Protein AF-A0A7V9MYR8-F1 (afdb_monomer)

pLDDT: mean 89.36, std 9.49, range [52.28, 97.94]

Mean predicted aligned error: 4.35 Å

Radius of gyration: 12.87 Å; Cα contacts (8 Å, |Δi|>4): 26; chains: 1; bounding box: 27×12×39 Å

Structure (mmCIF, N/CA/C/O backbone):
data_AF-A0A7V9MYR8-F1
#
_entry.id   AF-A0A7V9MYR8-F1
#
loop_
_atom_site.group_PDB
_atom_site.id
_atom_site.type_symbol
_atom_site.label_atom_id
_atom_site.label_alt_id
_atom_site.label_comp_id
_atom_site.label_asym_id
_atom_site.label_entity_id
_atom_site.label_seq_id
_atom_site.pdbx_PDB_ins_code
_atom_site.Cartn_x
_atom_site.Cartn_y
_atom_site.Cartn_z
_atom_site.occupancy
_atom_site.B_iso_or_equiv
_atom_site.auth_seq_id
_atom_site.auth_comp_id
_atom_site.auth_asym_id
_atom_site.auth_atom_id
_atom_site.pdbx_PDB_model_num
ATOM 1 N N . MET A 1 1 ? 11.077 2.669 -8.563 1.00 77.12 1 MET A N 1
ATOM 2 C CA . MET A 1 1 ? 9.856 1.850 -8.411 1.00 77.12 1 MET A CA 1
ATOM 3 C C . MET A 1 1 ? 9.905 0.927 -7.188 1.00 77.12 1 MET A C 1
ATOM 5 O O . MET A 1 1 ? 8.996 1.005 -6.378 1.00 77.12 1 MET A O 1
ATOM 9 N N . THR A 1 2 ? 10.959 0.127 -6.968 1.00 82.69 2 THR A N 1
ATOM 10 C CA . THR A 1 2 ? 11.035 -0.801 -5.811 1.00 82.69 2 THR A CA 1
ATOM 11 C C . THR A 1 2 ? 10.877 -0.125 -4.442 1.00 82.69 2 THR A C 1
ATOM 13 O O . THR A 1 2 ? 10.114 -0.607 -3.616 1.00 82.69 2 THR A O 1
ATOM 16 N N . ALA A 1 3 ? 11.519 1.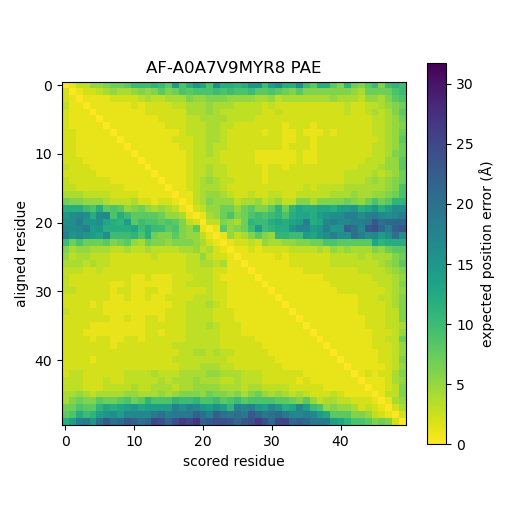027 -4.216 1.00 89.44 3 ALA A N 1
ATOM 17 C CA . ALA A 1 3 ? 11.372 1.784 -2.965 1.00 89.44 3 ALA A CA 1
ATOM 18 C C . ALA A 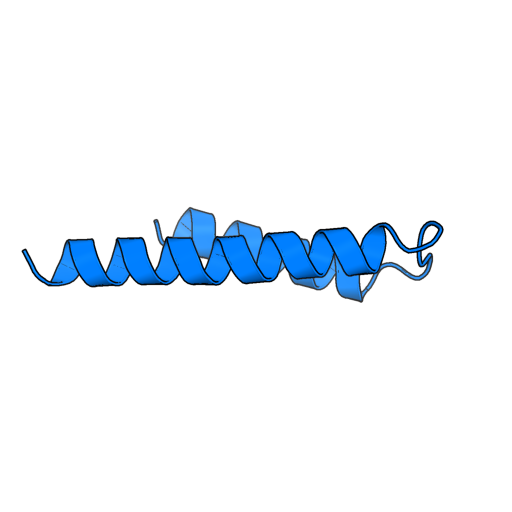1 3 ? 9.946 2.331 -2.746 1.00 89.44 3 ALA A C 1
ATOM 20 O O . ALA A 1 3 ? 9.478 2.405 -1.616 1.00 89.44 3 ALA A O 1
ATOM 21 N N . ALA A 1 4 ? 9.234 2.678 -3.826 1.00 89.94 4 ALA A N 1
ATOM 22 C CA . ALA A 1 4 ? 7.844 3.125 -3.743 1.00 89.94 4 ALA A CA 1
ATOM 23 C C . ALA A 1 4 ? 6.912 1.966 -3.357 1.00 89.94 4 ALA A C 1
ATOM 25 O O . ALA A 1 4 ? 6.035 2.134 -2.515 1.00 89.94 4 ALA A O 1
ATOM 26 N N . LEU A 1 5 ? 7.151 0.770 -3.910 1.00 93.12 5 LEU A N 1
ATOM 27 C CA . LEU A 1 5 ? 6.421 -0.443 -3.537 1.00 93.12 5 LEU A CA 1
ATOM 28 C C . LEU A 1 5 ? 6.593 -0.770 -2.044 1.00 93.12 5 LEU A C 1
ATOM 30 O O . LEU A 1 5 ? 5.630 -1.127 -1.370 1.00 93.12 5 LEU A O 1
ATOM 34 N N . ASP A 1 6 ? 7.812 -0.635 -1.523 1.00 95.06 6 ASP A N 1
ATOM 35 C CA . ASP A 1 6 ? 8.115 -0.913 -0.116 1.00 95.06 6 ASP A CA 1
ATOM 36 C C . ASP A 1 6 ? 7.411 0.071 0.835 1.00 95.06 6 ASP A C 1
ATOM 38 O O . ASP A 1 6 ? 6.777 -0.334 1.815 1.00 95.06 6 ASP A O 1
ATOM 42 N N . ALA A 1 7 ? 7.404 1.359 0.474 1.00 96.50 7 ALA A N 1
ATOM 43 C CA . ALA A 1 7 ? 6.672 2.390 1.204 1.00 96.50 7 ALA A CA 1
ATOM 44 C C . ALA A 1 7 ? 5.158 2.114 1.242 1.00 96.50 7 ALA A C 1
ATOM 46 O O . ALA A 1 7 ? 4.538 2.220 2.300 1.00 96.50 7 ALA A O 1
ATOM 47 N N . LEU A 1 8 ? 4.564 1.695 0.118 1.00 95.88 8 LEU A N 1
ATOM 48 C CA . LEU A 1 8 ? 3.141 1.342 0.055 1.00 95.88 8 LEU A CA 1
ATOM 49 C C . LEU A 1 8 ? 2.807 0.133 0.941 1.00 95.88 8 LEU A C 1
ATOM 51 O O . LEU A 1 8 ? 1.809 0.144 1.662 1.00 95.88 8 LEU A O 1
ATOM 55 N N 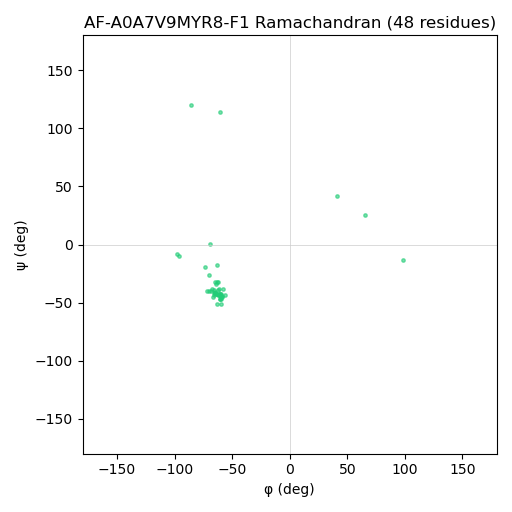. ARG A 1 9 ? 3.656 -0.900 0.941 1.00 96.06 9 ARG A N 1
ATOM 56 C CA . ARG A 1 9 ? 3.466 -2.090 1.790 1.00 96.06 9 ARG A CA 1
ATOM 57 C C . ARG A 1 9 ? 3.580 -1.755 3.276 1.00 96.06 9 ARG A C 1
ATOM 59 O O . ARG A 1 9 ? 2.789 -2.265 4.070 1.00 96.06 9 ARG A O 1
ATOM 66 N N . THR A 1 10 ? 4.511 -0.874 3.634 1.00 96.88 10 THR A N 1
ATOM 67 C CA . THR A 1 10 ? 4.658 -0.373 5.007 1.00 96.88 10 THR A CA 1
ATOM 68 C C . THR A 1 10 ? 3.415 0.404 5.436 1.00 96.88 10 THR A C 1
ATOM 70 O O . THR A 1 10 ? 2.791 0.041 6.432 1.00 96.88 10 THR A O 1
ATOM 73 N N . ALA A 1 11 ? 2.968 1.375 4.633 1.00 95.19 11 ALA A N 1
ATOM 74 C CA . ALA A 1 11 ? 1.763 2.160 4.918 1.00 95.19 11 ALA A CA 1
ATOM 75 C C . ALA A 1 11 ? 0.508 1.279 5.072 1.00 95.19 11 ALA A C 1
ATOM 77 O O . ALA A 1 11 ? -0.325 1.500 5.955 1.00 95.19 11 ALA A O 1
ATOM 78 N N . ARG A 1 12 ? 0.383 0.229 4.250 1.00 95.56 12 ARG A N 1
ATOM 79 C CA . ARG A 1 12 ? -0.691 -0.764 4.381 1.00 95.56 12 ARG A CA 1
ATOM 80 C C . ARG A 1 12 ? -0.647 -1.478 5.731 1.00 95.56 12 ARG A C 1
ATOM 82 O O . ARG A 1 12 ? -1.685 -1.623 6.372 1.00 95.56 12 ARG A O 1
ATOM 89 N N . SER A 1 13 ? 0.536 -1.931 6.145 1.00 95.38 13 SER A N 1
ATOM 90 C CA . SER A 1 13 ? 0.742 -2.623 7.422 1.00 95.38 13 SER A CA 1
ATOM 91 C C . SER A 1 13 ? 0.376 -1.725 8.608 1.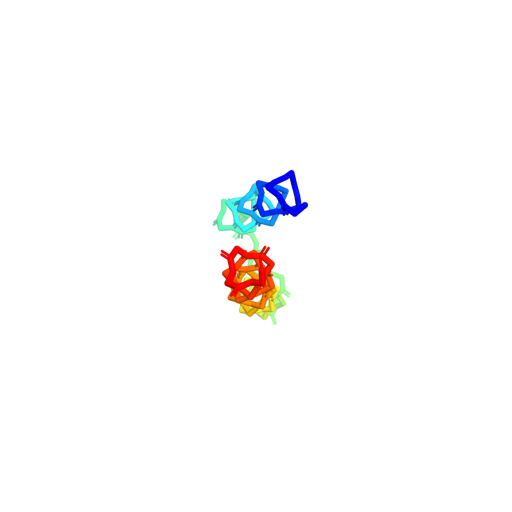00 95.38 13 SER A C 1
ATOM 93 O O . SER A 1 13 ? -0.349 -2.148 9.509 1.00 95.38 13 SER A O 1
ATOM 95 N N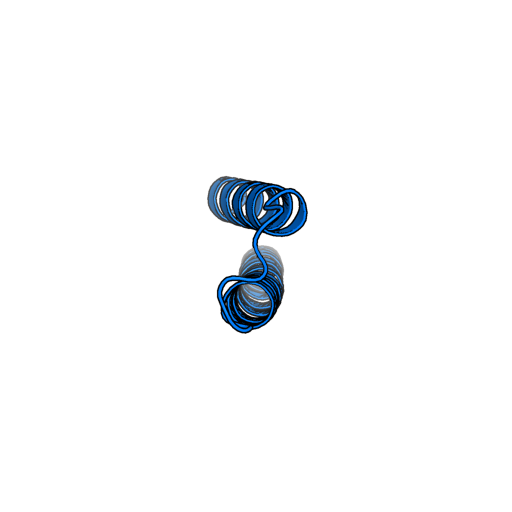 . GLU A 1 14 ? 0.786 -0.456 8.571 1.00 94.25 14 GLU A N 1
ATOM 96 C CA . GLU A 1 14 ? 0.451 0.532 9.603 1.00 94.25 14 GLU A CA 1
ATOM 97 C C . GLU A 1 14 ? -1.065 0.754 9.719 1.00 94.25 14 GLU A C 1
ATOM 99 O O . GLU A 1 14 ? -1.620 0.742 10.820 1.00 94.25 14 GLU A O 1
ATOM 104 N N . LEU A 1 15 ? -1.771 0.870 8.590 1.00 91.81 15 LEU A N 1
ATOM 105 C CA . LEU A 1 15 ? -3.232 1.008 8.582 1.00 91.81 15 LEU A CA 1
ATOM 106 C C . LEU A 1 15 ? -3.968 -0.272 8.990 1.00 91.81 15 LEU A C 1
ATOM 108 O O . LEU A 1 15 ? -5.093 -0.202 9.489 1.00 91.81 15 LEU A O 1
ATOM 112 N N . GLN A 1 16 ? -3.373 -1.446 8.788 1.00 91.19 16 GLN A N 1
ATOM 113 C CA . GLN A 1 16 ? -3.928 -2.699 9.296 1.00 91.19 16 GLN A CA 1
ATOM 114 C C . GLN A 1 16 ? -3.786 -2.805 10.814 1.00 91.19 16 GLN A C 1
ATOM 116 O O . GLN A 1 16 ? -4.732 -3.239 11.471 1.00 91.19 16 GLN A O 1
ATOM 121 N N . ALA A 1 17 ? -2.649 -2.369 11.360 1.00 90.81 17 ALA A N 1
ATOM 122 C CA . ALA A 1 17 ? -2.387 -2.346 12.797 1.00 90.81 17 ALA A CA 1
ATOM 123 C C . ALA A 1 17 ? -3.158 -1.239 13.542 1.00 90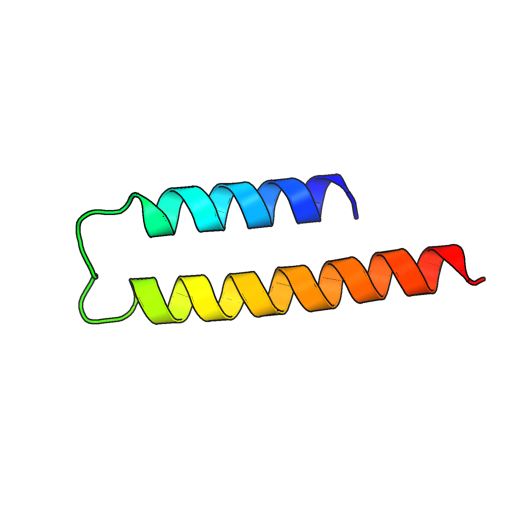.81 17 ALA A C 1
ATOM 125 O O . ALA A 1 17 ? -3.331 -1.319 14.759 1.00 90.81 17 ALA A O 1
ATOM 126 N N . ALA A 1 18 ? -3.642 -0.212 12.836 1.00 87.44 18 ALA A N 1
ATOM 127 C CA . ALA A 1 18 ? -4.430 0.860 13.429 1.00 87.44 18 ALA A CA 1
ATOM 128 C C . ALA A 1 18 ? -5.736 0.329 14.062 1.00 87.44 18 ALA A C 1
ATOM 130 O O . ALA A 1 18 ? -6.655 -0.111 13.369 1.00 87.44 18 ALA A O 1
ATOM 131 N N . LEU A 1 19 ? -5.831 0.430 15.395 1.00 74.31 19 LEU A N 1
ATOM 132 C CA . LEU A 1 19 ? -6.974 -0.025 16.204 1.00 74.31 19 LEU A CA 1
ATOM 133 C C . LEU A 1 19 ? -8.277 0.725 15.882 1.00 74.31 19 LEU A C 1
ATOM 135 O O . LEU A 1 19 ? -9.370 0.167 15.968 1.00 74.31 19 LEU A O 1
ATOM 139 N N . ALA A 1 20 ? -8.173 2.003 15.512 1.00 80.00 20 ALA A N 1
ATOM 140 C CA . ALA A 1 20 ? -9.322 2.831 15.190 1.00 80.00 20 ALA A CA 1
ATOM 141 C C . ALA A 1 20 ? -9.712 2.656 13.720 1.00 80.00 20 ALA A C 1
ATOM 143 O O . ALA A 1 20 ? -8.968 3.011 12.807 1.00 80.00 20 ALA A O 1
ATOM 144 N N . ASN A 1 21 ? -10.940 2.197 13.469 1.00 69.31 21 ASN A N 1
ATOM 145 C CA . ASN A 1 21 ? -11.474 2.139 12.108 1.00 69.31 21 ASN A CA 1
ATOM 146 C C . ASN A 1 21 ? -11.757 3.537 11.504 1.00 69.31 21 ASN A C 1
ATOM 148 O O . ASN A 1 21 ? -12.230 3.611 10.374 1.00 69.31 21 ASN A O 1
ATOM 152 N N . ASN A 1 22 ? -11.495 4.634 12.236 1.00 71.94 22 ASN A N 1
ATOM 153 C CA . ASN A 1 22 ? -11.662 6.041 11.832 1.00 71.94 22 ASN A CA 1
ATOM 154 C C . ASN A 1 22 ? -12.957 6.308 11.039 1.00 71.94 22 ASN A C 1
ATOM 156 O O . ASN A 1 22 ? -12.938 6.978 10.010 1.00 71.94 22 ASN A O 1
ATOM 160 N N . GLY A 1 23 ? -14.082 5.719 11.459 1.00 73.31 23 GLY A N 1
ATOM 161 C CA . GLY A 1 23 ? -15.370 5.857 10.764 1.00 73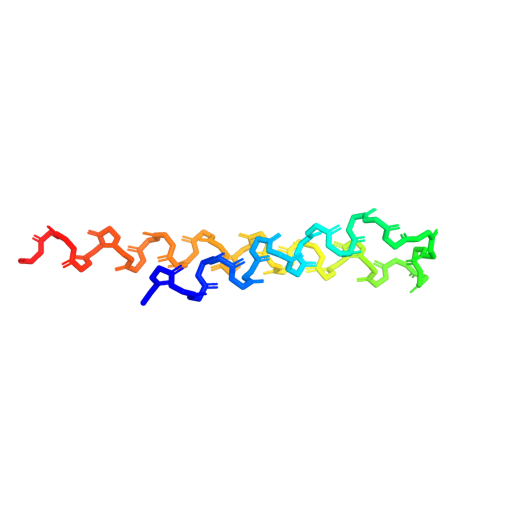.31 23 GLY A CA 1
ATOM 162 C C . GLY A 1 23 ? -15.427 5.237 9.357 1.00 73.31 23 GLY A C 1
ATOM 163 O O . GLY A 1 23 ? -16.200 5.696 8.528 1.00 73.31 23 GLY A O 1
ATOM 164 N N . GLY A 1 24 ? -14.596 4.232 9.058 1.00 82.81 24 GLY A N 1
ATOM 165 C CA . GLY A 1 24 ? -14.506 3.559 7.752 1.00 82.81 24 GLY A CA 1
ATOM 166 C C . GLY A 1 24 ? -13.369 4.061 6.854 1.00 82.81 24 GLY A C 1
ATOM 167 O O . GLY A 1 24 ? -12.999 3.381 5.895 1.00 82.81 24 GLY A O 1
ATOM 168 N N . HIS A 1 25 ? -12.745 5.197 7.186 1.00 89.38 25 HIS A N 1
ATOM 169 C CA . HIS A 1 25 ? -11.645 5.762 6.396 1.00 89.38 25 HIS A CA 1
ATOM 170 C C . HIS A 1 25 ? -10.428 4.840 6.324 1.00 89.38 25 HIS A C 1
ATOM 172 O O . HIS A 1 25 ? -9.765 4.798 5.293 1.00 89.38 25 HIS A O 1
ATOM 178 N N . ARG A 1 26 ? -10.161 4.061 7.378 1.00 90.62 26 ARG A N 1
ATOM 179 C CA . ARG A 1 26 ? -9.054 3.095 7.405 1.00 90.62 26 ARG A CA 1
ATOM 180 C C . ARG A 1 26 ? -9.204 2.037 6.310 1.00 90.62 26 ARG A C 1
ATOM 182 O O . ARG A 1 26 ? -8.264 1.788 5.567 1.00 90.62 26 ARG A O 1
ATOM 189 N N . VAL A 1 27 ? -10.399 1.459 6.172 1.00 91.31 27 VAL A N 1
ATOM 190 C CA . VAL A 1 27 ? -10.690 0.459 5.129 1.00 91.31 27 VAL A CA 1
ATOM 191 C C . VAL A 1 27 ? -10.556 1.081 3.741 1.00 91.31 27 VAL A C 1
ATOM 193 O O . VAL A 1 27 ? -9.932 0.489 2.864 1.00 91.31 27 VAL A O 1
ATOM 196 N N . LYS A 1 28 ? -11.068 2.305 3.555 1.00 93.38 28 LYS A N 1
ATOM 197 C CA . LYS A 1 28 ? -10.921 3.039 2.291 1.00 93.38 28 LYS A CA 1
ATOM 198 C C . LYS A 1 28 ? -9.452 3.323 1.956 1.00 93.38 28 LYS A C 1
ATOM 200 O O . LYS A 1 28 ? -9.054 3.160 0.809 1.00 93.38 28 LYS A O 1
ATOM 205 N N . ALA A 1 29 ? -8.648 3.718 2.941 1.00 94.81 29 ALA A N 1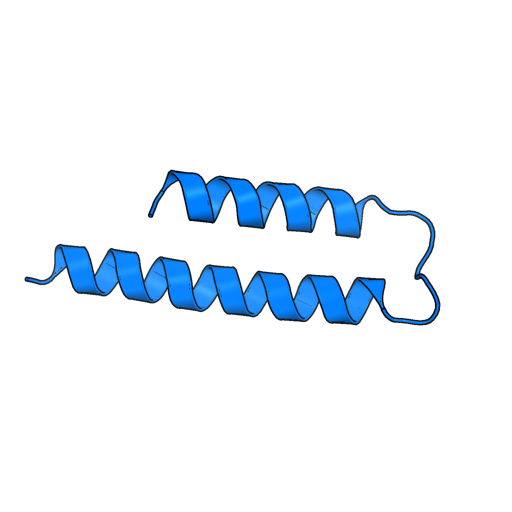
ATOM 206 C CA . ALA A 1 29 ? -7.223 3.976 2.760 1.00 94.81 29 ALA A CA 1
ATOM 207 C C . ALA A 1 29 ? -6.455 2.701 2.379 1.00 94.81 29 ALA A C 1
ATOM 209 O O . ALA A 1 29 ? -5.645 2.742 1.459 1.00 94.81 29 ALA A O 1
ATOM 210 N N . ILE A 1 30 ? -6.760 1.563 3.013 1.00 94.94 30 ILE A N 1
ATOM 211 C CA . ILE A 1 30 ? -6.179 0.263 2.640 1.00 94.94 30 ILE A CA 1
ATOM 212 C C . ILE A 1 30 ? -6.515 -0.080 1.184 1.00 94.94 30 ILE A C 1
ATOM 214 O O . ILE A 1 30 ? -5.612 -0.415 0.427 1.00 94.94 30 ILE A O 1
ATOM 218 N N . ALA A 1 31 ? -7.776 0.077 0.769 1.00 95.88 31 ALA A N 1
ATOM 219 C CA . ALA A 1 31 ? -8.188 -0.216 -0.605 1.00 95.88 31 ALA A CA 1
ATOM 220 C C . ALA A 1 31 ? -7.467 0.660 -1.648 1.00 95.88 31 ALA A C 1
ATOM 222 O O . ALA A 1 31 ? -7.100 0.177 -2.715 1.00 95.88 31 ALA A O 1
ATOM 223 N N . LEU A 1 32 ? -7.237 1.940 -1.337 1.00 97.62 32 LEU A N 1
ATOM 224 C CA . LEU A 1 32 ? -6.474 2.844 -2.205 1.00 97.62 32 LEU A CA 1
ATOM 225 C C . LEU A 1 32 ? -4.994 2.448 -2.290 1.00 97.62 32 LEU A C 1
ATOM 227 O O . LEU A 1 32 ? -4.394 2.538 -3.359 1.00 97.62 32 LEU A O 1
ATOM 231 N N . ILE A 1 33 ? -4.403 1.997 -1.182 1.00 97.12 33 ILE A N 1
ATOM 232 C CA . ILE A 1 33 ? -3.015 1.525 -1.167 1.00 97.12 33 ILE A CA 1
ATOM 233 C C . ILE A 1 33 ? -2.872 0.222 -1.952 1.00 97.12 33 ILE A C 1
ATOM 235 O O . ILE A 1 33 ? -1.905 0.081 -2.694 1.00 97.12 33 ILE A O 1
ATOM 239 N N . ASP A 1 34 ? -3.831 -0.699 -1.836 1.00 97.62 34 ASP A N 1
ATOM 240 C CA . ASP A 1 34 ? -3.833 -1.941 -2.614 1.00 97.62 34 ASP A CA 1
ATOM 241 C C . ASP A 1 34 ? -3.840 -1.643 -4.128 1.00 97.62 34 ASP A C 1
ATOM 243 O O . ASP A 1 34 ? -2.999 -2.172 -4.854 1.00 97.62 34 ASP A O 1
ATOM 247 N N . GLN A 1 35 ? -4.671 -0.698 -4.586 1.00 97.94 35 GLN A N 1
ATOM 248 C CA . GLN A 1 35 ? -4.667 -0.236 -5.986 1.00 97.94 35 GLN A CA 1
ATOM 249 C C . GLN A 1 35 ? -3.322 0.384 -6.395 1.00 97.94 35 GLN A C 1
ATOM 251 O O . GLN A 1 35 ? -2.786 0.082 -7.458 1.00 97.94 35 GLN A O 1
ATOM 256 N N . ALA A 1 36 ? -2.724 1.222 -5.543 1.00 97.25 36 ALA A N 1
ATOM 257 C CA . ALA A 1 36 ? -1.423 1.823 -5.837 1.00 97.25 36 ALA A CA 1
ATOM 258 C C . ALA A 1 36 ? -0.297 0.776 -5.948 1.00 97.25 36 ALA A C 1
ATOM 260 O O . ALA A 1 36 ? 0.631 0.940 -6.747 1.00 97.25 36 ALA A O 1
ATOM 261 N N . ILE A 1 37 ? -0.367 -0.305 -5.163 1.00 96.88 37 ILE A N 1
ATOM 262 C CA . ILE A 1 37 ? 0.567 -1.435 -5.253 1.00 96.88 37 ILE A CA 1
ATOM 263 C C . ILE A 1 37 ?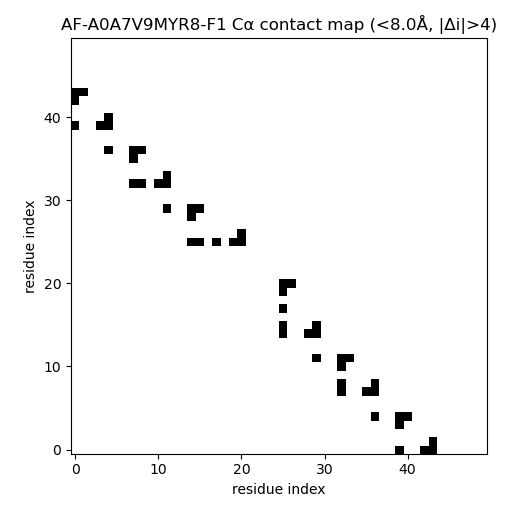 0.403 -2.153 -6.597 1.00 96.88 37 ILE A C 1
ATOM 265 O O . ILE A 1 37 ? 1.413 -2.475 -7.228 1.00 96.88 37 ILE A O 1
ATOM 269 N N . GLU A 1 38 ? -0.831 -2.392 -7.044 1.00 97.19 38 GLU A N 1
ATOM 270 C CA . GLU A 1 38 ? -1.116 -3.013 -8.345 1.00 97.19 38 GLU A CA 1
ATOM 271 C C . GLU A 1 38 ? -0.541 -2.187 -9.502 1.00 97.19 38 GLU A C 1
ATOM 273 O O . GLU A 1 38 ? 0.259 -2.709 -10.281 1.00 97.19 38 GLU A O 1
ATOM 278 N N . GLU A 1 39 ? -0.831 -0.886 -9.547 1.00 96.62 39 GLU A N 1
ATOM 279 C CA . GLU A 1 39 ? -0.311 0.022 -10.581 1.00 96.62 39 GLU A CA 1
ATOM 280 C C . GLU A 1 39 ? 1.222 0.128 -10.554 1.00 96.62 39 GLU A C 1
ATOM 282 O O . GLU A 1 39 ? 1.884 0.121 -11.594 1.00 96.62 39 GLU A O 1
ATOM 287 N N . THR A 1 40 ? 1.830 0.155 -9.363 1.00 94.00 40 THR A N 1
ATOM 288 C CA . THR A 1 40 ? 3.298 0.175 -9.234 1.00 94.00 40 THR A CA 1
ATOM 289 C C . THR A 1 40 ? 3.916 -1.122 -9.759 1.00 94.00 40 THR A C 1
ATOM 291 O O . THR A 1 40 ? 4.942 -1.085 -10.442 1.00 94.00 40 THR A O 1
ATOM 294 N N . ASN A 1 41 ? 3.303 -2.275 -9.474 1.00 94.56 41 ASN A N 1
ATOM 295 C CA . ASN A 1 41 ? 3.748 -3.560 -10.014 1.00 94.56 41 ASN A CA 1
ATOM 296 C C . ASN A 1 41 ? 3.593 -3.619 -11.537 1.00 94.56 41 ASN A C 1
ATOM 298 O O . ASN A 1 41 ? 4.519 -4.074 -12.212 1.00 94.56 41 ASN A O 1
ATOM 302 N N . ALA A 1 42 ? 2.478 -3.120 -12.079 1.00 94.44 42 ALA A N 1
ATOM 303 C CA . ALA A 1 42 ? 2.264 -3.017 -13.519 1.00 94.44 42 ALA A CA 1
ATOM 304 C C . ALA A 1 42 ? 3.331 -2.128 -14.179 1.00 94.44 42 ALA A C 1
ATOM 306 O O . ALA A 1 42 ? 3.948 -2.536 -15.163 1.00 94.44 42 ALA A O 1
ATOM 307 N N . GLY A 1 43 ? 3.642 -0.972 -13.584 1.00 92.81 43 GLY A N 1
ATOM 308 C CA . GLY A 1 43 ? 4.713 -0.088 -14.048 1.00 92.81 43 GLY A CA 1
ATOM 309 C C . GLY A 1 43 ? 6.097 -0.748 -14.028 1.00 92.81 43 GLY A C 1
ATOM 310 O O . GLY A 1 43 ? 6.852 -0.623 -14.992 1.00 92.81 43 GLY A O 1
ATOM 311 N N . ILE A 1 44 ? 6.433 -1.501 -12.971 1.00 91.69 44 ILE A N 1
ATOM 312 C CA . ILE A 1 44 ? 7.682 -2.286 -12.903 1.00 91.69 44 ILE A CA 1
ATOM 313 C C . ILE A 1 44 ? 7.724 -3.352 -14.002 1.00 91.69 44 ILE A C 1
ATOM 315 O O . ILE A 1 44 ? 8.777 -3.549 -14.607 1.00 91.69 44 ILE A O 1
ATOM 319 N N . ALA A 1 45 ? 6.613 -4.053 -14.235 1.00 89.94 45 ALA A N 1
ATOM 320 C CA . ALA A 1 45 ? 6.530 -5.105 -15.241 1.00 89.94 45 ALA A CA 1
ATOM 321 C C . ALA A 1 45 ? 6.678 -4.542 -16.661 1.00 89.94 45 ALA A C 1
ATOM 323 O O . ALA A 1 45 ? 7.481 -5.069 -17.427 1.00 89.94 45 ALA A O 1
ATOM 324 N N . ALA A 1 46 ? 5.990 -3.440 -16.973 1.00 90.44 46 ALA A N 1
ATOM 325 C CA . ALA A 1 46 ? 6.129 -2.736 -18.247 1.00 90.44 46 ALA A CA 1
ATOM 326 C C . ALA A 1 46 ? 7.576 -2.271 -18.474 1.00 90.44 46 ALA A C 1
ATOM 328 O O . ALA A 1 46 ? 8.152 -2.544 -19.517 1.00 90.44 46 ALA A O 1
ATOM 329 N N . SER A 1 47 ? 8.214 -1.696 -17.447 1.00 84.62 47 SER A N 1
ATOM 330 C CA . SER A 1 47 ? 9.616 -1.242 -17.517 1.00 84.62 47 SER A CA 1
ATOM 331 C C . SER A 1 47 ? 10.636 -2.369 -17.748 1.00 84.62 47 SER A C 1
ATOM 333 O O . SER A 1 47 ? 11.789 -2.088 -18.049 1.00 84.62 47 SER A O 1
ATOM 335 N N . ARG A 1 48 ? 10.263 -3.633 -17.509 1.00 77.44 48 ARG A N 1
ATOM 336 C CA . ARG A 1 48 ? 11.120 -4.812 -17.725 1.00 77.44 48 ARG A CA 1
ATOM 337 C C . ARG A 1 48 ? 10.883 -5.484 -19.082 1.00 77.44 48 ARG A C 1
ATOM 339 O O . ARG A 1 48 ? 11.620 -6.410 -19.403 1.00 77.44 48 ARG A O 1
ATOM 346 N N . GLY A 1 49 ? 9.832 -5.090 -19.803 1.00 71.06 49 GLY A N 1
ATOM 347 C CA . GLY A 1 49 ? 9.454 -5.649 -21.102 1.00 71.06 49 GLY A CA 1
ATOM 348 C C . GLY A 1 49 ? 9.926 -4.843 -22.317 1.00 71.06 49 GLY A C 1
ATOM 349 O O . GLY A 1 49 ? 9.764 -5.343 -23.427 1.00 71.06 49 GLY A O 1
ATOM 350 N N . ASP A 1 50 ? 10.484 -3.646 -22.104 1.00 52.28 50 ASP A N 1
ATOM 351 C CA . ASP A 1 50 ? 11.152 -2.793 -23.104 1.00 52.28 50 ASP A CA 1
ATOM 352 C C . ASP A 1 50 ? 12.653 -3.116 -23.230 1.00 52.28 50 ASP A C 1
ATOM 354 O O . ASP A 1 50 ? 13.322 -3.270 -22.178 1.00 52.28 50 ASP A O 1
#

Foldseek 3Di:
DVVVLVVLVVVLVVLVPDPDCVVVVSVVSNVVSVVVNVVVVVVVVVVVVD

Sequence (50 aa):
MTAALDALRTARSELQAALANNGGHRVKAIALIDQAIEETNAGIAASRGD

Solvent-accessible surface area (backbone atoms only — not comparable to full-atom values): 2898 Å² total; per-residue (Å²): 108,73,70,58,49,50,51,45,52,49,55,41,51,54,54,67,69,45,85,65,53,67,92,52,50,39,62,54,51,42,55,53,41,54,52,52,47,52,54,52,51,50,51,52,52,55,69,68,73,110

Secondary structure (DSSP, 8-state):
-HHHHHHHHHHHHHHHH-S--GGGHHHHHHHHHHHHHHHHHHHHHHTTT-